Protein AF-J1ZP50-F1 (afdb_monomer_lite)

Secondary structure (DSSP, 8-state):
--PPPPP----HHHHHHHHHH-TT---EEEE-S-HHHHHHHHHTT--S-HHHHHHHHHHHHHHHHTGGGSSEEEE-S-HHHHHHHHHHHHHHHHHHHHH--

Organism: NCBI:txid1160718

Radius of gyration: 16.41 Å; chains: 1; bounding box: 43×24×42 Å

InterPro domains:
  IPR008144 Guanylate kinase-like domain [PS50052] (1-91)
  IPR008145 Guanylate kinase/L-type calcium channel beta subunit [PF00625] (5-90)
  IPR027417 P-loop containing nucleoside triphosphate hydrolase [G3DSA:3.40.50.300] (2-100)
  IPR027417 P-loop containing nucleoside triphosphate hydrolase [SSF52540] (3-93)

Structure (mmCIF, N/CA/C/O backbone):
data_AF-J1ZP50-F1
#
_entry.id   AF-J1ZP50-F1
#
loop_
_atom_site.group_PDB
_atom_site.id
_atom_site.type_symbol
_atom_site.label_atom_id
_atom_site.label_alt_id
_atom_site.label_comp_id
_atom_site.label_asym_id
_atom_site.label_entity_id
_atom_site.label_seq_id
_atom_site.pdbx_PDB_ins_code
_atom_site.Cartn_x
_atom_site.Cartn_y
_atom_site.Cartn_z
_atom_site.occupancy
_atom_site.B_iso_or_equiv
_atom_site.auth_seq_id
_atom_site.auth_comp_id
_atom_site.auth_asym_id
_atom_site.auth_atom_id
_atom_site.pdbx_PDB_model_num
ATOM 1 N N . GLY A 1 1 ? 14.562 6.625 -28.515 1.00 39.28 1 GLY A N 1
ATOM 2 C CA . GLY A 1 1 ? 13.304 7.395 -28.468 1.00 39.28 1 GLY A CA 1
ATOM 3 C C . GLY A 1 1 ? 12.826 7.392 -27.037 1.00 39.28 1 GLY A C 1
ATOM 4 O O . GLY A 1 1 ? 12.663 6.309 -26.493 1.00 39.28 1 GLY A O 1
ATOM 5 N N . GLY A 1 2 ? 12.749 8.561 -26.401 1.00 51.88 2 GLY A N 1
ATOM 6 C CA . GLY A 1 2 ? 12.461 8.680 -24.970 1.00 51.88 2 GLY A CA 1
ATOM 7 C C . GLY A 1 2 ? 10.981 8.459 -24.690 1.00 51.88 2 GLY A C 1
ATOM 8 O O . GLY A 1 2 ? 10.158 9.271 -25.097 1.00 51.88 2 GLY A O 1
ATOM 9 N N . GLY A 1 3 ? 10.653 7.344 -24.044 1.00 63.12 3 GLY A N 1
ATOM 10 C CA . GLY A 1 3 ? 9.393 7.213 -23.324 1.00 63.12 3 GLY A CA 1
ATOM 11 C C . GLY A 1 3 ? 9.603 7.746 -21.913 1.00 63.12 3 GLY A C 1
ATOM 12 O O . GLY A 1 3 ? 10.597 7.383 -21.281 1.00 63.12 3 GLY A O 1
ATOM 13 N N . GLU A 1 4 ? 8.705 8.611 -21.453 1.00 75.19 4 GLU A N 1
ATOM 14 C CA . GLU A 1 4 ? 8.708 9.071 -20.066 1.00 75.19 4 GLU A CA 1
ATOM 15 C C . GLU A 1 4 ? 8.276 7.911 -19.154 1.00 75.19 4 GLU A C 1
ATOM 17 O O . GLU A 1 4 ? 7.336 7.183 -19.499 1.00 75.19 4 GLU A O 1
ATOM 22 N N . PRO A 1 5 ? 8.936 7.704 -18.006 1.00 76.88 5 PRO A N 1
ATOM 23 C CA . PRO A 1 5 ? 8.457 6.785 -16.987 1.00 76.88 5 PRO A CA 1
ATOM 24 C C . PRO A 1 5 ? 7.019 7.123 -16.560 1.00 76.88 5 PRO A C 1
ATOM 26 O O . PRO A 1 5 ? 6.720 8.254 -16.187 1.00 76.88 5 PRO A O 1
ATOM 29 N N . VAL A 1 6 ? 6.124 6.134 -16.591 1.00 84.50 6 VAL A N 1
ATOM 30 C CA . VAL A 1 6 ? 4.727 6.294 -16.158 1.00 84.50 6 VAL A CA 1
ATOM 31 C C . VAL A 1 6 ? 4.549 5.654 -14.786 1.00 84.50 6 VAL A C 1
ATOM 33 O O . VAL A 1 6 ? 4.906 4.493 -14.592 1.00 84.50 6 VAL A O 1
ATOM 36 N N . LEU A 1 7 ? 3.974 6.409 -13.849 1.00 88.62 7 LEU A N 1
ATOM 37 C CA . LEU A 1 7 ? 3.498 5.907 -12.562 1.00 88.62 7 LEU A CA 1
ATOM 38 C C . LEU A 1 7 ? 1.972 5.782 -12.618 1.00 88.62 7 LEU A C 1
ATOM 40 O O . LEU A 1 7 ? 1.288 6.731 -12.998 1.00 88.62 7 LEU A O 1
ATOM 44 N N . LEU A 1 8 ? 1.450 4.618 -12.237 1.00 90.88 8 LEU A N 1
ATOM 45 C CA . LEU A 1 8 ? 0.019 4.330 -12.221 1.00 90.88 8 LEU A CA 1
ATOM 46 C C . LEU A 1 8 ? -0.403 3.917 -10.808 1.00 90.88 8 LEU A C 1
ATOM 48 O O . LEU A 1 8 ? 0.126 2.953 -10.262 1.00 90.88 8 LEU A O 1
ATOM 52 N N . GLU A 1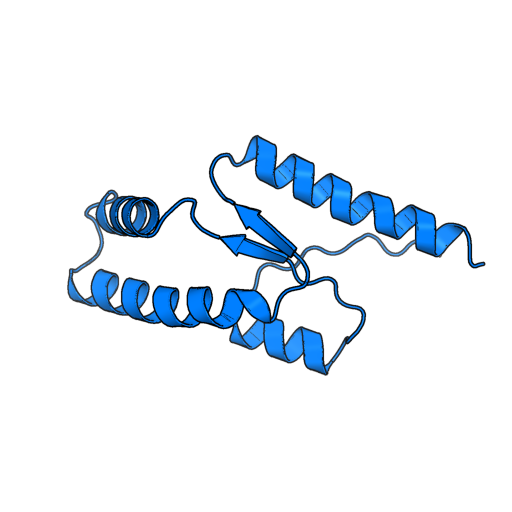 9 ? -1.365 4.638 -10.235 1.00 92.19 9 GLU A N 1
ATOM 53 C CA . GLU A 1 9 ? -2.024 4.278 -8.976 1.00 92.19 9 GLU A CA 1
ATOM 54 C C . GLU A 1 9 ? -3.320 3.521 -9.292 1.00 92.19 9 GLU A C 1
ATOM 56 O O . GLU A 1 9 ? -4.239 4.077 -9.896 1.00 92.19 9 GLU A O 1
ATOM 61 N N . ILE A 1 10 ? -3.381 2.244 -8.916 1.00 93.38 10 ILE A N 1
ATOM 62 C CA . ILE A 1 10 ? -4.510 1.336 -9.165 1.00 93.38 10 ILE A CA 1
ATOM 63 C C . ILE A 1 10 ? -4.709 0.396 -7.978 1.00 93.38 10 ILE A C 1
ATOM 65 O O . ILE A 1 10 ? -3.796 0.181 -7.183 1.00 93.38 10 ILE A O 1
ATOM 69 N N . ASP A 1 11 ? -5.906 -0.181 -7.876 1.00 93.38 11 ASP A N 1
ATOM 70 C CA . ASP A 1 11 ? -6.212 -1.200 -6.874 1.00 93.38 11 ASP A CA 1
ATOM 71 C C . ASP A 1 11 ? -5.559 -2.563 -7.190 1.00 93.38 11 ASP A C 1
ATOM 73 O O . ASP A 1 11 ? -4.926 -2.766 -8.232 1.00 93.38 11 ASP A O 1
ATO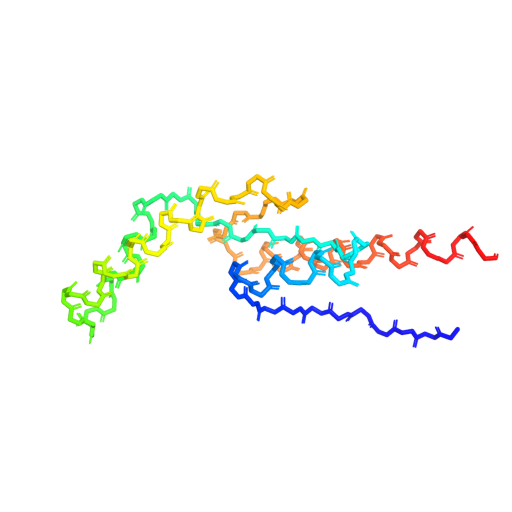M 77 N N . LEU A 1 12 ? -5.741 -3.530 -6.283 1.00 93.69 12 LEU A N 1
ATOM 78 C CA . LEU A 1 12 ? -5.201 -4.885 -6.422 1.00 93.69 12 LEU A CA 1
ATOM 79 C C . LEU A 1 12 ? -5.666 -5.595 -7.707 1.00 93.69 12 LEU A C 1
ATOM 81 O O . LEU A 1 12 ? -4.896 -6.341 -8.313 1.00 93.69 12 LEU A O 1
ATOM 85 N N . GLN A 1 13 ? -6.917 -5.396 -8.134 1.00 94.69 13 GLN A N 1
ATOM 86 C CA . GLN A 1 13 ? -7.419 -6.031 -9.354 1.00 94.69 13 GLN A CA 1
ATOM 87 C C . GLN A 1 13 ? -6.765 -5.426 -10.594 1.00 94.69 13 GLN A C 1
ATOM 89 O O . GLN A 1 13 ? -6.406 -6.163 -11.514 1.00 94.69 13 GLN A O 1
ATOM 94 N N . GLY A 1 14 ? -6.584 -4.107 -10.612 1.00 95.44 14 GLY A N 1
ATOM 95 C CA . GLY A 1 14 ? -5.834 -3.416 -11.650 1.00 95.44 14 GLY A CA 1
ATOM 96 C C . GLY A 1 14 ? -4.379 -3.879 -11.698 1.00 95.44 14 GLY A C 1
ATOM 97 O O . GLY A 1 14 ? -3.877 -4.187 -12.776 1.00 95.44 14 GLY A O 1
ATOM 98 N N . ALA A 1 15 ? -3.709 -3.990 -10.549 1.00 95.31 15 ALA A N 1
ATOM 99 C CA . ALA A 1 15 ? -2.314 -4.428 -10.476 1.00 95.31 15 ALA A CA 1
ATOM 100 C C . ALA A 1 15 ? -2.113 -5.833 -11.067 1.00 95.31 15 ALA A C 1
ATOM 102 O O . ALA A 1 15 ? -1.185 -6.052 -11.850 1.00 95.31 15 ALA A O 1
ATOM 103 N N . ARG A 1 16 ? -3.023 -6.769 -10.769 1.00 95.62 16 ARG A N 1
ATOM 104 C CA . ARG A 1 16 ? -3.013 -8.117 -11.361 1.00 95.62 16 ARG A CA 1
ATOM 105 C C . ARG A 1 16 ? -3.202 -8.088 -12.877 1.00 95.62 16 ARG A C 1
ATOM 107 O O . ARG A 1 16 ? -2.440 -8.734 -13.588 1.00 95.62 16 ARG A O 1
ATOM 114 N N . GLN A 1 17 ? -4.145 -7.289 -13.377 1.00 97.00 17 GLN A N 1
ATOM 115 C CA . GLN A 1 17 ? -4.343 -7.118 -14.823 1.00 97.00 17 GLN A CA 1
ATOM 116 C C . GLN A 1 17 ? -3.099 -6.535 -15.504 1.00 97.00 17 GLN A C 1
ATOM 118 O O . 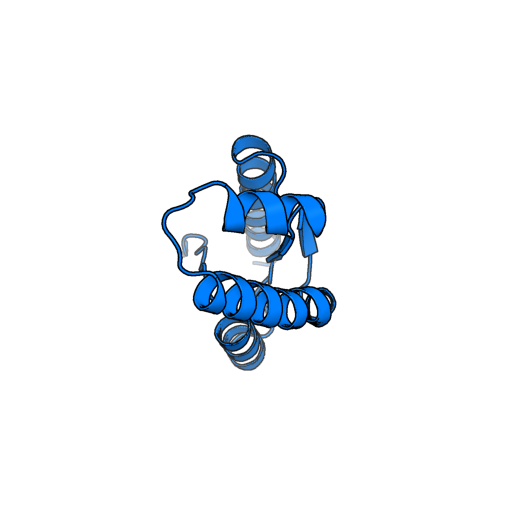GLN A 1 17 ? -2.703 -6.998 -16.573 1.00 97.00 17 GLN A O 1
ATOM 123 N N . VAL A 1 18 ? -2.441 -5.557 -14.873 1.00 95.56 18 VAL A N 1
ATOM 124 C CA . VAL A 1 18 ? -1.179 -5.005 -15.379 1.00 95.56 18 VAL A CA 1
ATOM 125 C C . VAL A 1 18 ? -0.113 -6.093 -15.447 1.00 95.56 18 VAL A C 1
ATOM 127 O O . VAL A 1 18 ? 0.492 -6.240 -16.505 1.00 95.56 18 VAL A O 1
ATOM 130 N N . ARG A 1 19 ? 0.068 -6.900 -14.390 1.00 94.56 19 ARG A N 1
ATOM 131 C CA . ARG A 1 19 ? 1.029 -8.018 -14.387 1.00 94.56 19 ARG A CA 1
ATOM 132 C C . ARG A 1 19 ? 0.770 -9.010 -15.519 1.00 94.56 19 ARG A C 1
ATOM 134 O O . ARG A 1 19 ? 1.722 -9.476 -16.137 1.00 94.56 19 ARG A O 1
ATOM 141 N N . GLU A 1 20 ? -0.494 -9.334 -15.779 1.00 95.69 20 GLU A N 1
ATOM 142 C CA . GLU A 1 20 ? -0.887 -10.239 -16.864 1.00 95.69 20 GLU A CA 1
ATOM 143 C C . GLU A 1 20 ? -0.594 -9.642 -18.249 1.00 95.69 20 GLU A C 1
ATOM 145 O O . GLU A 1 20 ? -0.120 -10.349 -19.136 1.00 95.69 20 GLU A O 1
ATOM 150 N N . SER A 1 21 ? -0.851 -8.344 -18.440 1.00 95.62 21 SER A N 1
ATOM 151 C CA . SER A 1 21 ? -0.657 -7.664 -19.731 1.00 95.62 21 SER A CA 1
ATOM 152 C C . SER A 1 21 ? 0.785 -7.228 -20.017 1.00 95.62 21 SER A C 1
ATOM 154 O O . SER A 1 21 ? 1.167 -7.093 -21.177 1.00 95.62 21 SER A O 1
ATOM 156 N N . MET A 1 22 ? 1.568 -6.978 -18.968 1.00 93.38 22 MET A N 1
ATOM 157 C CA . MET A 1 22 ? 2.891 -6.364 -19.016 1.00 93.38 22 MET A CA 1
ATOM 158 C C . MET A 1 22 ? 3.735 -6.966 -17.890 1.00 93.38 22 MET A C 1
ATOM 160 O O . MET A 1 22 ? 3.857 -6.410 -16.797 1.00 93.38 22 MET A O 1
ATOM 164 N N . ALA A 1 23 ? 4.289 -8.152 -18.140 1.00 91.50 23 ALA A N 1
ATOM 165 C CA . ALA A 1 23 ? 5.036 -8.911 -17.140 1.00 91.50 23 ALA A CA 1
ATOM 166 C C . ALA A 1 23 ? 6.269 -8.149 -16.616 1.00 91.50 23 ALA A C 1
ATOM 168 O O . ALA A 1 23 ? 6.667 -8.342 -15.469 1.00 91.50 23 ALA A O 1
ATOM 169 N N . GLU A 1 24 ? 6.834 -7.254 -17.430 1.00 89.25 24 GLU A N 1
ATOM 170 C CA . GLU A 1 24 ? 7.962 -6.373 -17.121 1.00 89.25 24 GLU A CA 1
ATOM 171 C C . GLU A 1 24 ? 7.591 -5.125 -16.297 1.00 89.25 24 GLU A C 1
ATOM 173 O O . GLU A 1 24 ? 8.470 -4.326 -15.933 1.00 89.25 24 GLU A O 1
ATOM 178 N N . ALA A 1 25 ? 6.298 -4.924 -16.014 1.00 91.00 25 ALA A N 1
ATOM 179 C CA . ALA A 1 25 ? 5.845 -3.897 -15.089 1.00 91.00 25 ALA A CA 1
ATOM 180 C C . ALA A 1 25 ? 6.524 -4.095 -13.731 1.00 91.00 25 ALA A C 1
ATOM 182 O O . ALA A 1 25 ? 6.597 -5.212 -13.221 1.00 91.00 25 ALA A O 1
ATOM 183 N N . HIS A 1 26 ? 7.010 -3.005 -13.144 1.00 92.75 26 HIS A N 1
ATOM 184 C CA . HIS A 1 26 ? 7.509 -3.046 -11.778 1.00 92.75 26 HIS A CA 1
ATOM 185 C C . HIS A 1 26 ? 6.371 -2.648 -10.846 1.00 92.75 26 HIS A C 1
ATOM 187 O O . HIS A 1 26 ? 5.904 -1.509 -10.895 1.00 92.75 26 HIS A O 1
ATOM 193 N N . LEU A 1 27 ? 5.885 -3.601 -10.061 1.00 95.38 27 LEU A N 1
ATOM 194 C CA . LEU A 1 27 ? 4.759 -3.404 -9.164 1.00 95.38 27 LEU A CA 1
ATOM 195 C C . LEU A 1 27 ? 5.263 -3.082 -7.762 1.00 95.38 27 LEU A C 1
ATOM 197 O O . LEU A 1 27 ? 5.979 -3.871 -7.146 1.00 95.38 27 LEU A O 1
ATOM 201 N N . VAL A 1 28 ? 4.838 -1.928 -7.257 1.00 95.19 28 VAL A N 1
ATOM 202 C CA . VAL A 1 28 ? 5.174 -1.433 -5.921 1.00 95.19 28 VAL A CA 1
ATOM 203 C C . VAL A 1 28 ? 3.944 -1.546 -5.030 1.00 95.19 28 VAL A C 1
ATOM 205 O O . VAL A 1 28 ? 2.907 -0.958 -5.336 1.00 95.19 28 VAL A O 1
ATOM 208 N N . PHE A 1 29 ? 4.052 -2.278 -3.924 1.00 96.38 29 PHE A N 1
ATOM 209 C CA . PHE A 1 29 ? 3.027 -2.295 -2.888 1.00 96.38 29 PHE A CA 1
ATOM 210 C C . PHE A 1 29 ? 3.288 -1.171 -1.888 1.00 96.38 29 PHE A C 1
ATOM 212 O O . PHE A 1 29 ? 4.374 -1.080 -1.320 1.00 96.38 29 PHE A O 1
ATOM 219 N N . LEU A 1 30 ? 2.295 -0.317 -1.642 1.00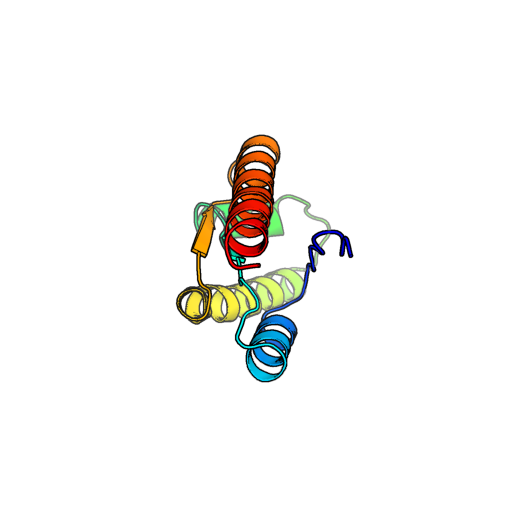 94.56 30 LEU A N 1
ATOM 220 C CA . LEU A 1 30 ? 2.404 0.758 -0.657 1.00 94.56 30 LEU A CA 1
ATOM 221 C C . LEU A 1 30 ? 1.708 0.347 0.645 1.00 94.56 30 LEU A C 1
ATOM 223 O O . LEU A 1 30 ? 0.508 0.559 0.825 1.00 94.56 30 LEU A O 1
ATOM 227 N N . ALA A 1 31 ? 2.466 -0.245 1.564 1.00 95.56 31 ALA A N 1
ATOM 228 C CA . ALA A 1 31 ? 1.947 -0.754 2.826 1.00 95.56 31 ALA A CA 1
ATOM 229 C C . ALA A 1 31 ? 1.742 0.370 3.860 1.00 95.56 31 ALA A C 1
ATOM 231 O O . ALA A 1 31 ? 2.559 1.286 3.957 1.00 95.56 31 ALA A O 1
ATOM 232 N N . PRO A 1 32 ? 0.705 0.312 4.713 1.00 94.75 32 PRO A N 1
ATOM 233 C CA . PRO A 1 32 ? 0.690 1.097 5.941 1.00 94.75 32 PRO A CA 1
ATOM 234 C C . PRO A 1 32 ? 1.805 0.615 6.892 1.00 94.75 32 PRO A C 1
ATOM 236 O O . PRO A 1 32 ? 2.172 -0.559 6.862 1.00 94.75 32 PRO A O 1
ATOM 239 N N . PRO A 1 33 ? 2.315 1.469 7.798 1.00 94.25 33 PRO A N 1
ATOM 240 C CA . PRO A 1 33 ? 3.360 1.065 8.745 1.00 94.25 33 PRO A CA 1
ATOM 241 C C . PRO A 1 33 ? 2.885 0.047 9.781 1.00 94.25 33 PRO A C 1
ATOM 243 O O . PRO A 1 33 ? 3.692 -0.685 10.346 1.00 94.25 33 PRO A O 1
ATOM 246 N N . SER A 1 34 ? 1.580 -0.012 10.038 1.00 96.00 34 SER A N 1
ATOM 247 C CA . SER A 1 34 ? 0.959 -1.072 10.820 1.00 96.00 34 SER A CA 1
ATOM 248 C C . SER A 1 34 ? -0.540 -1.137 10.539 1.00 96.00 34 SER A C 1
ATOM 250 O O . SER A 1 34 ? -1.139 -0.197 10.006 1.00 96.00 34 SER A O 1
ATOM 252 N N . TRP A 1 35 ? -1.162 -2.244 10.947 1.00 96.06 35 TRP A N 1
ATOM 253 C CA . TRP A 1 35 ? -2.618 -2.374 10.947 1.00 96.06 35 TRP A CA 1
ATOM 254 C C . TRP A 1 35 ? -3.289 -1.306 11.824 1.00 96.06 35 TRP A C 1
ATOM 256 O O . TRP A 1 35 ? -4.255 -0.675 11.400 1.00 96.06 35 TRP A O 1
ATOM 266 N N . ASP A 1 36 ? -2.746 -1.052 13.015 1.00 95.94 36 ASP A N 1
ATOM 267 C CA . ASP A 1 36 ? -3.307 -0.070 13.947 1.00 95.94 36 ASP A CA 1
ATOM 268 C C . ASP A 1 36 ? -3.241 1.353 13.383 1.00 95.94 36 ASP A C 1
ATOM 270 O O . ASP A 1 36 ? -4.188 2.127 13.532 1.00 95.94 36 ASP A O 1
ATOM 274 N N . GLU A 1 37 ? -2.164 1.694 12.667 1.00 94.75 37 GLU A N 1
ATOM 275 C CA . GLU A 1 37 ? -2.058 2.977 11.974 1.00 94.75 37 GLU A CA 1
ATOM 276 C C . GLU A 1 37 ? -3.115 3.107 10.875 1.00 94.75 37 GLU A C 1
ATOM 278 O O . GLU A 1 37 ? -3.742 4.159 10.739 1.00 94.75 37 GLU A O 1
ATOM 283 N N . LEU A 1 38 ? -3.344 2.042 10.102 1.00 94.00 38 LEU A N 1
ATOM 284 C CA . LEU A 1 38 ? -4.385 2.025 9.079 1.00 94.00 38 LEU A CA 1
ATOM 285 C C . LEU A 1 38 ? -5.771 2.249 9.699 1.00 94.00 38 LEU A C 1
ATOM 287 O O . LEU A 1 38 ? -6.511 3.122 9.241 1.00 94.00 38 LEU A O 1
ATOM 291 N N . VAL A 1 39 ? -6.105 1.514 10.766 1.00 94.56 39 VAL A N 1
ATOM 292 C CA . VAL A 1 39 ? -7.366 1.682 11.506 1.00 94.56 39 VAL A CA 1
ATOM 293 C C . VAL A 1 39 ? -7.497 3.119 12.006 1.00 94.56 39 VAL A C 1
ATOM 295 O O . VAL A 1 39 ? -8.538 3.750 11.802 1.00 94.56 39 VAL A O 1
ATOM 298 N N . ARG A 1 40 ? -6.434 3.682 12.592 1.00 93.94 40 ARG A N 1
ATOM 299 C CA . ARG A 1 40 ? -6.412 5.071 13.067 1.00 93.94 40 ARG A CA 1
ATOM 300 C C . ARG A 1 40 ? -6.678 6.065 11.936 1.00 93.94 40 ARG A C 1
ATOM 302 O O . ARG A 1 40 ? -7.467 6.986 12.116 1.00 93.94 40 ARG A O 1
ATOM 309 N N . ARG A 1 41 ? -6.059 5.889 10.764 1.00 90.88 41 ARG A N 1
ATOM 310 C CA . ARG A 1 41 ? -6.256 6.772 9.596 1.00 90.88 41 ARG A CA 1
ATOM 311 C C . ARG A 1 41 ? -7.677 6.690 9.034 1.00 90.88 41 ARG A C 1
ATOM 313 O O . ARG A 1 41 ? -8.234 7.723 8.669 1.00 90.88 41 ARG A O 1
ATOM 320 N N . LEU A 1 42 ? -8.258 5.490 8.975 1.00 90.75 42 LEU A N 1
ATOM 321 C CA . LEU A 1 42 ? -9.618 5.265 8.468 1.00 90.75 42 LEU A CA 1
ATOM 322 C C . LEU A 1 42 ? -10.698 5.801 9.414 1.00 90.75 42 LEU A C 1
ATOM 324 O O . LEU A 1 42 ? -11.717 6.309 8.964 1.00 90.75 42 LEU A O 1
ATOM 328 N N . THR A 1 43 ? -10.461 5.727 10.722 1.00 91.31 43 THR A N 1
ATOM 329 C CA . THR A 1 43 ? -11.411 6.195 11.745 1.00 91.31 43 THR A CA 1
ATOM 330 C C . THR A 1 43 ? -11.231 7.674 12.101 1.00 91.31 43 THR A C 1
ATOM 332 O O . THR A 1 43 ? -12.193 8.347 12.462 1.00 91.31 43 THR A O 1
ATOM 335 N N . GLY A 1 44 ? -10.018 8.216 11.962 1.00 87.75 44 GLY A N 1
ATOM 336 C CA . GLY A 1 44 ? -9.639 9.536 12.474 1.00 87.75 44 GLY A CA 1
ATOM 337 C C . GLY A 1 44 ? -10.309 10.737 11.803 1.00 87.75 44 GLY A C 1
ATOM 338 O O . GLY A 1 44 ? -10.308 11.819 12.383 1.00 87.75 44 GLY A O 1
ATOM 339 N N . ARG A 1 45 ? -10.902 10.580 10.609 1.00 80.69 45 ARG A N 1
ATOM 340 C CA . ARG A 1 45 ? -11.656 11.671 9.960 1.00 80.69 45 ARG A CA 1
ATOM 341 C C . ARG A 1 45 ? -13.056 11.855 10.551 1.00 80.69 45 ARG A C 1
ATOM 343 O O . ARG A 1 45 ? -13.608 12.938 10.422 1.00 80.69 45 ARG A O 1
ATOM 350 N N . GLY A 1 46 ? -13.627 10.827 11.188 1.00 78.62 46 GLY A N 1
ATOM 351 C CA . GLY A 1 46 ? -14.939 10.888 11.850 1.00 78.62 46 GLY A CA 1
ATOM 352 C C . GLY A 1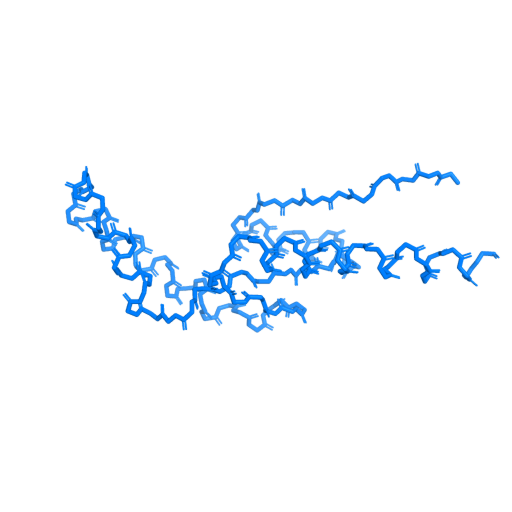 46 ? -16.145 11.162 10.937 1.00 78.62 46 GLY A C 1
ATOM 353 O O . GLY A 1 46 ? -17.248 11.354 11.437 1.00 78.62 46 GLY A O 1
ATOM 354 N N . THR A 1 47 ? -15.959 11.202 9.614 1.00 83.75 47 THR A N 1
ATOM 355 C CA . THR A 1 47 ? -17.006 11.535 8.629 1.00 83.75 47 THR A CA 1
ATOM 356 C C . THR A 1 47 ? -17.625 10.315 7.951 1.00 83.75 47 THR A C 1
ATOM 358 O O . THR A 1 47 ? -18.594 10.455 7.211 1.00 83.75 47 THR A O 1
ATOM 361 N N . GLU A 1 48 ? -17.052 9.129 8.148 1.00 89.69 48 GLU A N 1
ATOM 362 C CA . GLU A 1 48 ? -17.511 7.884 7.528 1.00 89.69 48 GLU A CA 1
ATOM 363 C C . GLU A 1 48 ? -18.378 7.082 8.500 1.00 89.69 48 GLU A C 1
ATOM 365 O O . GLU A 1 48 ? -18.091 7.013 9.696 1.00 89.69 48 GLU A O 1
ATOM 370 N N . ALA A 1 49 ? -19.440 6.465 7.978 1.00 93.50 49 ALA A N 1
ATOM 371 C CA . ALA A 1 49 ? -20.290 5.576 8.760 1.00 93.50 49 ALA A CA 1
ATOM 372 C C . ALA A 1 49 ? -19.519 4.302 9.176 1.00 93.50 49 ALA A C 1
ATOM 374 O O . ALA A 1 49 ? -18.652 3.848 8.416 1.00 93.50 49 ALA A O 1
ATOM 375 N N . PRO A 1 50 ? -19.832 3.694 10.336 1.00 92.00 50 PRO A N 1
ATOM 376 C CA . PRO A 1 50 ? -19.147 2.494 10.820 1.00 92.00 50 PRO A CA 1
ATOM 377 C C . PRO A 1 50 ? -19.090 1.358 9.791 1.00 92.00 50 PRO A C 1
ATOM 379 O O . PRO A 1 50 ? -18.035 0.762 9.588 1.00 92.00 50 PRO A O 1
ATOM 382 N N . GLU A 1 51 ? -20.178 1.123 9.059 1.00 94.56 51 GLU A N 1
ATOM 383 C CA . GLU A 1 51 ? -20.278 0.056 8.058 1.00 94.56 51 GLU A CA 1
ATOM 384 C C . GLU A 1 51 ? -19.335 0.299 6.866 1.00 94.56 51 GLU A C 1
ATOM 386 O O . GLU A 1 51 ? -18.815 -0.636 6.249 1.00 94.56 51 GLU A O 1
ATOM 391 N N . VAL A 1 52 ? -19.076 1.570 6.536 1.00 94.56 52 VAL A N 1
ATOM 392 C CA . VAL A 1 52 ? -18.114 1.947 5.492 1.00 94.56 52 VAL A CA 1
ATOM 393 C C . VAL A 1 52 ? -16.693 1.651 5.958 1.00 94.56 52 VAL A C 1
ATOM 395 O O . VAL A 1 52 ? -15.913 1.080 5.193 1.00 94.56 52 VAL A O 1
ATOM 398 N N . ILE A 1 53 ? -16.368 1.986 7.209 1.00 94.31 53 ILE A N 1
ATOM 399 C CA . ILE A 1 53 ? -15.056 1.711 7.806 1.00 94.31 53 ILE A CA 1
ATOM 400 C C . ILE A 1 53 ? -14.800 0.201 7.840 1.00 94.31 53 ILE A C 1
ATOM 402 O O . ILE A 1 53 ? -13.739 -0.244 7.400 1.00 94.31 53 ILE A O 1
ATOM 406 N N . GLU A 1 54 ? -15.773 -0.598 8.281 1.00 94.88 54 GLU A N 1
ATOM 407 C 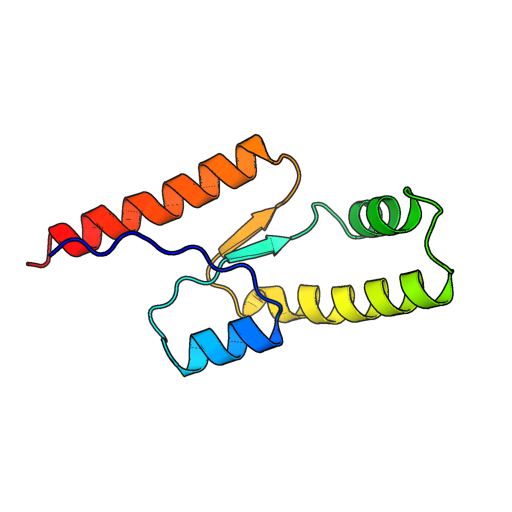CA . GLU A 1 54 ? -15.665 -2.061 8.308 1.00 94.88 54 GLU A CA 1
ATOM 408 C C . GLU A 1 54 ? -15.406 -2.647 6.919 1.00 94.88 54 GLU A C 1
ATOM 410 O O . GLU A 1 54 ? -14.489 -3.455 6.747 1.00 94.88 54 GLU A O 1
ATOM 415 N N . ARG A 1 55 ? -16.144 -2.190 5.899 1.00 95.81 55 ARG A N 1
ATOM 416 C CA . ARG A 1 55 ? -15.928 -2.621 4.512 1.00 95.81 55 ARG A CA 1
ATOM 417 C C . ARG A 1 55 ? -14.523 -2.274 4.016 1.00 95.81 55 ARG A C 1
ATOM 419 O O . ARG A 1 55 ? -13.893 -3.097 3.355 1.00 95.81 55 ARG A O 1
ATOM 426 N N . ARG A 1 56 ? -14.020 -1.076 4.331 1.00 95.06 56 ARG A N 1
ATOM 427 C CA . ARG A 1 56 ? -12.665 -0.645 3.944 1.00 95.06 56 ARG A CA 1
ATOM 428 C C . ARG A 1 56 ? -11.585 -1.456 4.653 1.00 95.06 56 ARG A C 1
ATOM 430 O O . ARG A 1 56 ? -10.619 -1.856 4.015 1.00 95.06 56 ARG A O 1
ATOM 437 N N . LEU A 1 57 ? -11.761 -1.753 5.940 1.00 95.44 57 LEU A N 1
ATOM 438 C CA . LEU A 1 57 ? -10.849 -2.618 6.692 1.00 95.44 57 LEU A CA 1
ATOM 439 C C . LEU A 1 57 ? -10.852 -4.053 6.152 1.00 95.44 57 LEU A C 1
ATOM 441 O O . LEU A 1 57 ? -9.793 -4.667 6.040 1.00 95.44 57 LEU A O 1
ATOM 445 N N . ALA A 1 58 ? -12.017 -4.590 5.784 1.00 96.19 58 ALA A N 1
ATOM 446 C CA . ALA A 1 58 ? -12.112 -5.905 5.157 1.00 96.19 58 ALA A CA 1
ATOM 447 C C . ALA A 1 58 ? -11.372 -5.945 3.809 1.00 96.19 58 ALA A C 1
ATOM 449 O O . ALA A 1 58 ? -10.593 -6.869 3.578 1.00 96.19 58 ALA A O 1
ATOM 450 N N . ALA A 1 59 ? -11.550 -4.923 2.964 1.00 94.19 59 ALA A N 1
ATOM 451 C CA . ALA A 1 59 ? -10.811 -4.788 1.708 1.00 94.19 59 ALA A CA 1
ATOM 452 C C . ALA A 1 59 ? -9.295 -4.705 1.949 1.00 94.19 59 ALA A C 1
ATOM 454 O O . ALA A 1 59 ? -8.537 -5.476 1.365 1.00 94.19 59 ALA A O 1
ATOM 455 N N . ALA A 1 60 ? -8.857 -3.876 2.900 1.00 94.38 60 ALA A N 1
ATOM 456 C CA . ALA A 1 60 ? -7.442 -3.730 3.220 1.00 94.38 60 ALA A CA 1
ATOM 457 C C . ALA A 1 60 ? -6.789 -5.035 3.706 1.00 94.38 60 ALA A C 1
ATOM 459 O O . ALA A 1 60 ? -5.619 -5.272 3.432 1.00 94.38 60 ALA A O 1
ATOM 460 N N . ARG A 1 61 ? -7.520 -5.922 4.399 1.00 96.00 61 ARG A N 1
ATOM 461 C CA . ARG A 1 61 ? -6.991 -7.253 4.761 1.00 96.00 61 ARG A CA 1
ATOM 462 C C . ARG A 1 61 ? -6.686 -8.106 3.535 1.00 96.00 61 ARG A C 1
ATOM 464 O O . ARG A 1 61 ? -5.692 -8.827 3.540 1.00 96.00 61 ARG A O 1
ATOM 471 N N . VAL A 1 62 ? -7.542 -8.042 2.517 1.00 95.62 62 VAL A N 1
ATOM 472 C CA . VAL A 1 62 ? -7.335 -8.758 1.252 1.00 95.62 62 VAL A CA 1
ATOM 473 C C . VAL A 1 62 ? -6.135 -8.172 0.510 1.00 95.62 62 VAL A C 1
ATOM 475 O O . VAL A 1 62 ? -5.285 -8.928 0.053 1.00 95.62 62 VAL A O 1
ATOM 478 N N . GLU A 1 63 ? -6.032 -6.844 0.452 1.00 94.75 63 GLU A N 1
ATOM 479 C CA . GLU A 1 63 ? -4.904 -6.145 -0.176 1.00 94.75 63 GLU A CA 1
ATOM 480 C C . GLU A 1 63 ? -3.572 -6.459 0.514 1.00 94.75 63 GLU A C 1
ATOM 482 O O . GLU A 1 63 ? -2.618 -6.846 -0.152 1.00 94.75 63 GLU A O 1
ATOM 487 N N . LEU A 1 64 ? -3.515 -6.394 1.848 1.00 95.75 64 LEU A N 1
ATOM 488 C CA . LEU A 1 64 ? -2.320 -6.738 2.628 1.00 95.75 64 LEU A CA 1
ATOM 489 C C . LEU A 1 64 ? -1.904 -8.204 2.451 1.00 95.75 64 LEU A C 1
ATOM 491 O O . LEU A 1 64 ? -0.719 -8.511 2.399 1.00 95.75 64 LEU A O 1
ATOM 495 N N . ALA A 1 65 ? -2.860 -9.130 2.337 1.00 96.25 65 ALA A N 1
ATOM 496 C CA . ALA A 1 65 ? -2.544 -10.536 2.087 1.00 96.25 65 ALA A CA 1
ATOM 497 C C . ALA A 1 65 ? -1.908 -10.765 0.702 1.00 96.25 65 ALA A C 1
ATOM 499 O O . ALA A 1 65 ? -1.173 -11.740 0.524 1.00 96.25 65 ALA A O 1
ATOM 500 N N . ALA A 1 66 ? -2.177 -9.872 -0.253 1.00 96.31 66 ALA A N 1
ATOM 501 C CA . ALA A 1 66 ? -1.642 -9.907 -1.608 1.00 96.31 66 ALA A CA 1
ATOM 502 C C . ALA A 1 66 ? -0.285 -9.195 -1.756 1.00 96.31 66 ALA A C 1
ATOM 504 O O . ALA A 1 66 ? 0.264 -9.185 -2.852 1.00 96.31 66 ALA A O 1
ATOM 505 N N . GLU A 1 67 ? 0.294 -8.648 -0.679 1.00 96.38 67 GLU A N 1
ATOM 506 C CA . GLU A 1 67 ? 1.596 -7.955 -0.694 1.00 96.38 67 GLU A CA 1
ATOM 507 C C . GLU A 1 67 ? 2.685 -8.748 -1.443 1.00 96.38 67 GLU A C 1
ATOM 509 O O . GLU A 1 67 ? 3.468 -8.189 -2.205 1.00 96.38 67 GLU A O 1
ATOM 514 N N . LYS A 1 68 ? 2.689 -10.077 -1.296 1.00 95.94 68 LYS A N 1
ATOM 515 C CA . LYS A 1 68 ? 3.668 -10.980 -1.925 1.00 95.94 68 LYS A CA 1
ATOM 516 C C . LYS A 1 68 ? 3.570 -11.074 -3.454 1.00 95.94 68 LYS A C 1
ATOM 518 O O . LYS A 1 68 ? 4.410 -11.729 -4.062 1.00 95.94 68 LYS A O 1
ATOM 523 N N . GLU A 1 69 ? 2.541 -10.496 -4.067 1.00 95.62 69 GLU A N 1
ATOM 524 C CA . GLU A 1 69 ? 2.368 -10.441 -5.526 1.00 95.62 69 GLU A CA 1
ATOM 525 C C . GLU A 1 69 ? 3.157 -9.287 -6.173 1.00 95.62 69 GLU A C 1
ATOM 527 O O . GLU A 1 69 ? 3.266 -9.214 -7.401 1.00 95.62 69 GLU A O 1
ATOM 532 N N . PHE A 1 70 ? 3.702 -8.384 -5.355 1.00 96.69 70 PHE A N 1
ATOM 533 C CA . PHE A 1 70 ? 4.426 -7.193 -5.782 1.00 96.69 70 PHE A CA 1
ATOM 534 C C . PHE A 1 70 ? 5.940 -7.412 -5.716 1.00 96.69 70 PHE A C 1
ATOM 536 O O . PHE A 1 70 ? 6.432 -8.278 -4.994 1.00 96.69 70 PHE A O 1
ATOM 543 N N . ASP A 1 71 ? 6.685 -6.616 -6.482 1.00 95.50 71 ASP A N 1
ATOM 544 C CA . ASP A 1 71 ? 8.142 -6.746 -6.578 1.00 95.50 71 ASP A CA 1
ATOM 545 C C . ASP A 1 71 ? 8.852 -6.092 -5.387 1.00 95.50 71 ASP A C 1
ATOM 547 O O . ASP A 1 71 ? 9.922 -6.533 -4.968 1.00 95.50 71 ASP A O 1
ATOM 551 N N . VAL A 1 72 ? 8.261 -5.026 -4.845 1.00 95.25 72 VAL A N 1
ATOM 552 C CA . VAL A 1 72 ? 8.793 -4.275 -3.707 1.00 95.25 72 VAL A CA 1
ATOM 553 C C . VAL A 1 72 ? 7.657 -3.729 -2.851 1.00 95.25 72 VAL A C 1
ATOM 555 O O . VAL A 1 72 ? 6.638 -3.275 -3.373 1.00 95.25 72 VAL A O 1
ATOM 558 N N . THR A 1 73 ? 7.858 -3.733 -1.534 1.00 96.06 73 THR A N 1
ATOM 559 C CA . THR A 1 73 ? 6.977 -3.061 -0.576 1.00 96.06 73 THR A CA 1
ATOM 560 C C . THR A 1 73 ? 7.636 -1.781 -0.080 1.00 96.06 73 THR A C 1
ATOM 562 O O . THR A 1 73 ? 8.741 -1.825 0.457 1.00 96.06 73 THR A O 1
ATOM 565 N N . LEU A 1 74 ? 6.927 -0.659 -0.190 1.00 95.62 74 LEU A N 1
ATOM 566 C CA . LEU A 1 74 ? 7.276 0.604 0.456 1.00 95.62 74 LEU A CA 1
ATOM 567 C C . LEU A 1 74 ? 6.345 0.844 1.642 1.00 95.62 74 LEU A C 1
ATOM 569 O O . LEU A 1 74 ? 5.127 0.714 1.522 1.00 95.62 74 LEU A O 1
ATOM 573 N N . VAL A 1 75 ? 6.903 1.220 2.791 1.00 95.25 75 VAL A N 1
ATOM 574 C CA . VAL A 1 75 ? 6.113 1.495 3.996 1.00 95.25 75 VAL A CA 1
ATOM 575 C C . VAL A 1 75 ? 5.749 2.978 4.064 1.00 95.25 75 VAL A C 1
ATOM 577 O O . VAL A 1 75 ? 6.608 3.851 4.128 1.00 95.25 75 VAL A O 1
ATOM 580 N N . ASN A 1 76 ? 4.453 3.279 4.105 1.00 92.38 76 ASN A N 1
ATOM 581 C CA . ASN A 1 76 ? 3.908 4.630 4.021 1.00 92.38 76 ASN A CA 1
ATOM 582 C C . ASN A 1 76 ? 3.874 5.366 5.374 1.00 92.38 76 ASN A C 1
ATOM 584 O O . ASN A 1 76 ? 2.809 5.625 5.961 1.00 92.38 76 ASN A O 1
ATOM 588 N N . THR A 1 77 ? 5.063 5.695 5.876 1.00 89.25 77 THR A N 1
ATOM 589 C CA . THR A 1 77 ? 5.279 6.526 7.072 1.00 89.25 77 THR A CA 1
ATOM 590 C C . THR A 1 77 ? 5.316 8.021 6.758 1.00 89.25 77 THR A C 1
ATOM 592 O O . THR A 1 77 ? 4.780 8.808 7.538 1.00 89.25 77 THR A O 1
ATOM 595 N N . SER A 1 78 ? 5.911 8.408 5.627 1.00 91.88 78 SER A N 1
ATOM 596 C CA . SER A 1 78 ? 6.128 9.793 5.201 1.00 91.88 78 SER A CA 1
ATOM 597 C C . SER A 1 78 ? 5.966 9.913 3.690 1.00 91.88 78 SER A C 1
ATOM 599 O O . SER A 1 78 ? 6.532 9.126 2.933 1.00 91.88 78 SER A O 1
ATOM 601 N N . VAL A 1 79 ? 5.224 10.930 3.243 1.00 89.44 79 VAL A N 1
ATOM 602 C CA . VAL A 1 79 ? 5.069 11.225 1.810 1.00 89.44 79 VAL A CA 1
ATOM 603 C C . VAL A 1 79 ? 6.423 11.529 1.173 1.00 89.44 79 VAL A C 1
ATOM 605 O O . VAL A 1 79 ? 6.671 11.097 0.052 1.00 89.44 79 VAL A O 1
ATOM 608 N N . GLU A 1 80 ? 7.301 12.247 1.875 1.00 93.31 80 GLU A N 1
ATOM 609 C CA . GLU A 1 80 ? 8.603 12.650 1.338 1.00 93.31 80 GLU A CA 1
ATOM 610 C C . GLU A 1 80 ? 9.529 11.448 1.122 1.00 93.31 80 GLU A C 1
ATOM 612 O O . GLU A 1 80 ? 10.131 11.324 0.054 1.00 93.31 80 GLU A O 1
ATOM 617 N N . ASP A 1 81 ? 9.585 10.534 2.093 1.00 91.50 81 ASP A N 1
ATOM 618 C CA . ASP A 1 81 ? 10.453 9.353 2.022 1.00 91.50 81 ASP A CA 1
ATOM 619 C C . ASP A 1 81 ? 9.971 8.390 0.934 1.00 91.50 81 ASP A C 1
ATOM 621 O O . ASP A 1 81 ? 10.740 8.021 0.046 1.00 91.50 81 ASP A O 1
ATOM 625 N N . VAL A 1 82 ? 8.668 8.087 0.909 1.00 93.00 82 VAL A N 1
ATOM 626 C CA . VAL A 1 82 ? 8.072 7.234 -0.130 1.00 93.00 82 VAL A CA 1
ATOM 627 C C . VAL A 1 82 ? 8.254 7.847 -1.518 1.00 93.00 82 VAL A C 1
ATOM 629 O O . VAL A 1 82 ? 8.585 7.134 -2.463 1.00 93.00 82 VAL A O 1
ATOM 632 N N . SER A 1 83 ? 8.081 9.165 -1.664 1.00 92.38 83 SER A N 1
ATOM 633 C CA . SER A 1 83 ? 8.288 9.838 -2.954 1.00 92.38 83 SER A CA 1
ATOM 634 C C . SER A 1 83 ? 9.736 9.715 -3.421 1.00 92.38 83 SER A C 1
ATOM 636 O O . SER A 1 83 ? 9.988 9.473 -4.600 1.00 92.38 83 SER A O 1
ATOM 638 N N . ARG A 1 84 ? 10.698 9.849 -2.501 1.00 92.31 84 ARG A N 1
ATOM 639 C CA . ARG A 1 84 ? 12.124 9.684 -2.796 1.00 92.31 84 ARG A CA 1
ATOM 640 C C . ARG A 1 84 ? 12.447 8.256 -3.233 1.00 92.31 84 ARG A C 1
ATOM 642 O O . ARG A 1 84 ? 13.174 8.082 -4.209 1.00 92.31 84 ARG A O 1
ATOM 649 N N . GLU A 1 85 ? 11.900 7.257 -2.549 1.00 92.19 85 GLU A N 1
ATOM 650 C CA . GLU A 1 85 ? 12.094 5.844 -2.892 1.00 92.19 85 GLU A CA 1
ATOM 651 C C . GLU A 1 85 ? 11.460 5.491 -4.245 1.00 92.19 85 GLU A C 1
ATOM 653 O O . GLU A 1 85 ? 12.116 4.878 -5.087 1.00 92.19 85 GLU A O 1
ATOM 658 N N . LEU A 1 86 ? 10.238 5.962 -4.520 1.00 91.19 86 LEU A N 1
ATOM 659 C CA . LEU A 1 86 ? 9.589 5.795 -5.825 1.00 91.19 86 LEU A CA 1
ATOM 660 C C . LEU A 1 86 ? 10.414 6.420 -6.958 1.00 91.19 86 LEU A C 1
ATOM 662 O O . LEU A 1 86 ? 10.647 5.771 -7.977 1.00 91.19 86 LEU A O 1
ATOM 666 N N . LEU A 1 87 ? 10.906 7.650 -6.779 1.00 89.94 87 LEU A N 1
ATOM 667 C CA . LEU A 1 87 ? 11.760 8.312 -7.770 1.00 89.94 87 LEU A CA 1
ATOM 668 C C . LEU A 1 87 ? 13.057 7.534 -8.014 1.00 89.94 87 LEU A C 1
ATOM 670 O O . LEU A 1 87 ? 13.467 7.373 -9.163 1.00 89.94 87 LEU A O 1
ATOM 674 N N . ALA A 1 88 ? 13.683 7.015 -6.956 1.00 89.50 88 ALA A N 1
ATOM 675 C CA . ALA A 1 88 ? 14.875 6.187 -7.089 1.00 89.50 88 ALA A CA 1
ATOM 676 C C . ALA A 1 88 ? 14.590 4.929 -7.929 1.00 89.50 88 ALA A C 1
ATOM 678 O O . ALA A 1 88 ? 15.359 4.633 -8.844 1.00 89.50 88 ALA A O 1
ATOM 679 N N . LEU A 1 89 ? 13.472 4.235 -7.690 1.00 88.62 89 LEU A N 1
ATOM 680 C CA . LEU A 1 89 ? 13.068 3.058 -8.470 1.00 88.62 89 LEU A CA 1
ATOM 681 C C . LEU A 1 89 ? 12.818 3.391 -9.950 1.00 88.62 89 LEU A C 1
ATOM 683 O O . LEU A 1 89 ? 13.202 2.625 -10.836 1.00 88.62 89 LEU A O 1
ATOM 687 N N . MET A 1 90 ? 12.210 4.545 -10.240 1.00 86.12 90 MET A N 1
ATOM 688 C CA . MET A 1 90 ? 11.946 4.977 -11.618 1.00 86.12 90 MET A CA 1
ATOM 689 C C . MET A 1 90 ? 13.235 5.316 -12.382 1.00 86.12 90 MET A C 1
ATOM 691 O O . MET A 1 90 ? 13.355 4.974 -13.561 1.00 86.12 90 MET A O 1
ATOM 695 N N . LEU A 1 91 ? 14.206 5.953 -11.721 1.00 82.81 91 LEU A N 1
ATOM 696 C CA . LEU A 1 91 ? 15.460 6.385 -12.345 1.00 82.81 91 LEU A CA 1
ATOM 697 C C . LEU A 1 91 ? 16.427 5.224 -12.613 1.00 82.81 91 LEU A C 1
ATOM 699 O O . LEU A 1 91 ? 16.968 5.159 -13.718 1.00 82.81 91 LEU A O 1
ATOM 703 N N . HIS A 1 92 ? 16.590 4.270 -11.685 1.00 74.56 92 HIS A N 1
ATOM 704 C CA . HIS A 1 92 ? 17.511 3.133 -11.875 1.00 74.56 92 HIS A CA 1
ATOM 705 C C . HIS A 1 92 ? 17.167 2.309 -13.127 1.00 74.56 92 HIS A C 1
ATOM 707 O O . HIS A 1 92 ? 18.049 1.924 -13.893 1.00 74.56 92 HIS A O 1
ATOM 713 N N . ARG A 1 93 ? 15.875 2.119 -13.424 1.00 66.12 93 ARG A N 1
ATOM 714 C CA . ARG A 1 93 ? 15.457 1.392 -14.637 1.00 66.12 93 ARG A CA 1
ATOM 715 C C . ARG A 1 93 ? 15.664 2.171 -15.934 1.00 66.12 93 ARG A C 1
ATOM 717 O O . ARG A 1 93 ? 15.704 1.571 -17.011 1.00 66.12 93 ARG A O 1
ATOM 724 N N . SER A 1 94 ? 15.759 3.499 -15.873 1.00 59.97 94 SER A N 1
ATOM 725 C CA . SER A 1 94 ? 16.083 4.289 -17.062 1.00 59.97 94 SER A CA 1
ATOM 726 C C . SER A 1 94 ? 17.531 4.048 -17.506 1.00 59.97 94 SER A C 1
ATOM 728 O O . SER A 1 94 ? 17.789 3.963 -18.702 1.00 59.97 94 SER A O 1
ATOM 730 N N . GLU A 1 95 ? 18.454 3.823 -16.568 1.00 58.72 95 GLU A N 1
ATOM 731 C CA . GLU A 1 95 ? 19.876 3.600 -16.859 1.00 58.72 95 GLU A CA 1
ATOM 732 C C . GLU A 1 95 ? 20.159 2.180 -17.384 1.00 58.72 95 GLU A C 1
ATOM 734 O O . GLU A 1 95 ? 20.919 2.011 -18.342 1.00 58.72 95 GLU A O 1
ATOM 739 N N . GLU A 1 96 ? 19.480 1.161 -16.845 1.00 58.12 96 GLU A N 1
ATOM 740 C CA . GLU A 1 96 ? 19.572 -0.233 -17.322 1.00 58.12 96 GLU A CA 1
ATOM 741 C C . GLU A 1 96 ? 19.059 -0.394 -18.764 1.00 58.12 96 GLU A C 1
ATOM 743 O O . GLU A 1 96 ? 19.643 -1.109 -19.583 1.00 58.12 96 GLU A O 1
ATOM 748 N N . ARG A 1 97 ? 17.988 0.329 -19.120 1.00 58.00 97 ARG A N 1
ATOM 749 C CA . ARG A 1 97 ? 17.445 0.340 -20.489 1.00 58.00 97 ARG A CA 1
ATOM 750 C C . ARG A 1 97 ? 18.332 1.087 -21.485 1.00 58.00 97 ARG A C 1
ATOM 752 O O . ARG A 1 97 ? 18.243 0.822 -22.681 1.00 58.00 97 ARG A O 1
ATOM 759 N N . ASN A 1 98 ? 19.175 2.003 -21.013 1.00 54.41 98 ASN A N 1
ATOM 760 C CA . ASN A 1 98 ? 20.051 2.820 -21.852 1.00 54.41 98 ASN A CA 1
ATOM 761 C C . ASN A 1 98 ? 21.435 2.192 -22.091 1.00 54.41 98 ASN A C 1
ATOM 763 O O . ASN A 1 98 ? 22.175 2.677 -22.941 1.00 54.41 98 ASN A O 1
ATOM 767 N N . THR A 1 99 ? 21.785 1.127 -21.367 1.00 53.66 99 THR A N 1
ATOM 768 C CA . THR A 1 99 ? 23.071 0.411 -21.483 1.00 53.66 99 THR A CA 1
ATOM 769 C C . THR A 1 99 ? 22.980 -0.909 -22.257 1.00 53.66 99 THR A C 1
ATOM 771 O O . THR A 1 99 ? 24.009 -1.510 -22.553 1.00 53.66 99 THR A O 1
ATOM 774 N N . SER A 1 100 ? 21.770 -1.337 -22.634 1.00 52.22 100 SER A N 1
ATOM 775 C CA . SER A 1 100 ? 21.512 -2.552 -23.430 1.00 52.22 100 SER A CA 1
ATOM 776 C C . SER A 1 100 ? 21.134 -2.266 -24.897 1.00 52.22 100 SER A C 1
ATOM 778 O O . SER A 1 100 ? 20.480 -3.095 -25.530 1.00 52.22 100 SER A O 1
ATOM 780 N N . GLY A 1 101 ? 21.497 -1.091 -25.428 1.00 43.41 101 GLY A N 1
ATOM 781 C CA . GLY A 1 101 ? 21.204 -0.651 -26.801 1.00 43.41 101 GLY A CA 1
ATOM 782 C C . GLY A 1 101 ? 22.447 -0.470 -27.656 1.00 43.41 101 GLY A C 1
ATOM 783 O O . GLY A 1 101 ? 23.465 0.004 -27.107 1.00 43.41 101 GLY A O 1
#

pLDDT: mean 87.94, std 13.17, range [39.28, 97.0]

Foldseek 3Di:
DDDDDDDDDDAPVVLVVCCVVPVVDQFEAEAEPDLVVVLCVLPVVVPDDPVVSVVVSVSVVVSVVCNVVGPYYDYPPDPVVVVVVVVVVRVVVVVVVVVVD

Sequence (101 aa):
GGGEPVLLEIDLQGARQVRESMAEAHLVFLAPPSWDELVRRLTGRGTEAPEVIERRLAAARVELAAEKEFDVTLVNTSVEDVSRELLALMLHRSEERNTSG